Protein AF-A0A6M0JET3-F1 (afdb_monomer_lite)

Secondary structure (DSSP, 8-state):
---HHHHHHHHTTS--STTS-HHHHHHHHHHHHHHHHHHHTTSSPPPEEE---SHHHHHHHHHHHHHTT--EEE--TT--HHHHHHHHHHH--SEEES--S---

Sequence (104 aa):
MERPLDCLNNLTQNDWLIGYDSSHFNQIAQELYLELAQVSACGTPPKIILAEREPLKFLASFIAACAANCPVFLCNPDWGTQEWQQVFDLVQPNIILGMGNGEW

Radius of gyration: 14.49 Å; chains: 1; bounding box: 34×33×33 Å

Foldseek 3Di:
DDALLVVLVVCQVDPPPPPDRSVVLSVLLVVLLVVQLVVPVVDHRWAEEEAAPPVSNSVSNVSSCRSSVHHYDDDHLPDDPVVVVVCCVVRVTPYYHHHPPDDD

pLDDT: mean 89.68, std 10.97, range [42.53, 97.81]

Structure (mmCIF, N/CA/C/O backbone):
data_AF-A0A6M0JET3-F1
#
_entry.id   AF-A0A6M0JET3-F1
#
loop_
_atom_site.group_PDB
_atom_site.id
_atom_site.type_symbol
_atom_site.label_atom_id
_atom_site.label_alt_id
_atom_site.label_comp_id
_atom_site.label_asym_id
_atom_site.label_entity_id
_atom_site.label_seq_id
_atom_site.pdbx_PDB_ins_code
_atom_site.Cartn_x
_atom_site.Cartn_y
_atom_site.Cartn_z
_atom_site.occupancy
_atom_site.B_iso_or_equiv
_atom_site.auth_seq_id
_atom_site.auth_comp_id
_atom_site.auth_asym_id
_atom_site.auth_atom_id
_atom_site.pdbx_PDB_model_num
ATOM 1 N N . MET A 1 1 ? -2.665 -13.096 16.167 1.00 61.56 1 MET A N 1
ATOM 2 C CA . MET A 1 1 ? -2.340 -13.186 14.730 1.00 61.56 1 MET A CA 1
ATOM 3 C C . MET A 1 1 ? -1.090 -12.351 14.525 1.00 61.56 1 MET A C 1
ATOM 5 O O . MET A 1 1 ? -1.053 -11.263 15.089 1.00 61.56 1 MET A O 1
ATOM 9 N N . GLU A 1 2 ? -0.064 -12.872 13.854 1.00 72.31 2 GLU A N 1
ATOM 10 C CA . GLU A 1 2 ? 1.144 -12.092 13.528 1.00 72.31 2 GLU A CA 1
ATOM 11 C C . GLU A 1 2 ? 0.769 -10.893 12.648 1.00 72.31 2 GLU A C 1
ATOM 13 O O . GLU A 1 2 ? -0.152 -10.990 11.829 1.00 72.31 2 GLU A O 1
ATOM 18 N N . ARG A 1 3 ? 1.432 -9.746 12.840 1.00 84.00 3 ARG A N 1
ATOM 19 C CA . ARG A 1 3 ? 1.221 -8.585 11.968 1.00 84.00 3 ARG A CA 1
ATOM 20 C C . ARG A 1 3 ? 1.932 -8.827 10.634 1.00 84.00 3 ARG A C 1
ATOM 22 O O . ARG A 1 3 ? 2.973 -9.480 10.622 1.00 84.00 3 ARG A O 1
ATOM 29 N N . PRO A 1 4 ? 1.457 -8.237 9.524 1.00 86.44 4 PRO A N 1
ATOM 30 C CA . PRO A 1 4 ? 2.132 -8.333 8.227 1.00 86.44 4 PRO A CA 1
ATOM 31 C C . PRO A 1 4 ? 3.640 -8.012 8.268 1.00 86.44 4 PRO A C 1
ATOM 33 O O . PRO A 1 4 ? 4.427 -8.672 7.594 1.00 86.44 4 PRO A O 1
ATOM 36 N N . LEU A 1 5 ? 4.056 -7.055 9.107 1.00 89.12 5 LEU A N 1
ATOM 37 C CA . LEU A 1 5 ? 5.471 -6.715 9.324 1.00 89.12 5 LEU A CA 1
ATOM 38 C C . LEU A 1 5 ? 6.281 -7.805 10.026 1.00 89.12 5 LEU A C 1
ATOM 40 O O . LEU A 1 5 ? 7.461 -7.961 9.727 1.00 89.12 5 LEU A O 1
ATOM 44 N N . ASP A 1 6 ? 5.6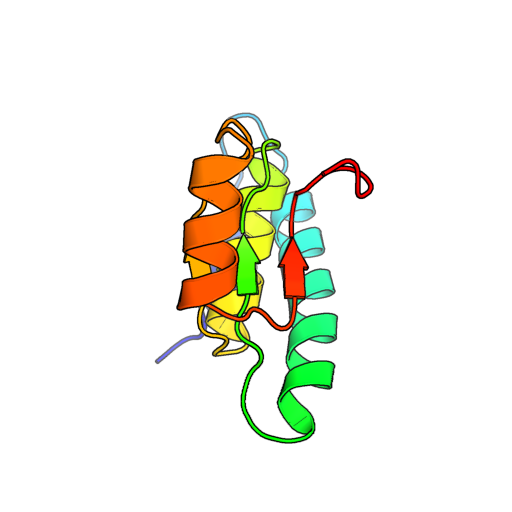71 -8.555 10.946 1.00 87.44 6 ASP A N 1
ATOM 45 C CA . ASP A 1 6 ? 6.361 -9.633 11.658 1.00 87.44 6 ASP A CA 1
ATOM 46 C C . ASP A 1 6 ? 6.762 -10.728 10.649 1.00 87.44 6 ASP A C 1
ATOM 48 O O . ASP A 1 6 ? 7.905 -11.186 10.636 1.00 87.44 6 ASP A O 1
ATOM 52 N N . CYS A 1 7 ? 5.863 -11.052 9.711 1.00 85.12 7 CYS A N 1
ATOM 53 C CA . CYS A 1 7 ? 6.157 -11.941 8.587 1.00 85.12 7 CYS A CA 1
ATOM 54 C C . CYS A 1 7 ? 7.280 -11.392 7.699 1.00 85.12 7 CYS A C 1
ATOM 56 O O . CYS A 1 7 ? 8.174 -12.139 7.305 1.00 85.12 7 CYS A O 1
ATOM 58 N N . LEU A 1 8 ? 7.249 -10.092 7.390 1.00 85.56 8 LEU A N 1
ATOM 59 C CA . LEU A 1 8 ? 8.231 -9.473 6.504 1.00 85.56 8 LEU A CA 1
ATOM 60 C C . LEU A 1 8 ? 9.650 -9.490 7.093 1.00 85.56 8 LEU A C 1
ATOM 62 O O . LEU A 1 8 ? 10.603 -9.841 6.397 1.00 85.56 8 LEU A O 1
ATOM 66 N N . ASN A 1 9 ? 9.782 -9.194 8.387 1.00 86.00 9 ASN A N 1
ATOM 67 C CA . ASN A 1 9 ? 11.061 -9.237 9.097 1.00 86.00 9 ASN A CA 1
ATOM 68 C C . ASN A 1 9 ? 11.729 -10.617 9.006 1.00 86.00 9 ASN A C 1
ATOM 70 O O . ASN A 1 9 ? 12.938 -10.708 8.777 1.00 86.00 9 ASN A O 1
ATOM 74 N N . ASN A 1 10 ? 10.936 -11.688 9.101 1.00 85.62 10 ASN A N 1
ATOM 75 C CA . ASN A 1 10 ? 11.420 -13.068 9.040 1.00 85.62 10 ASN A CA 1
ATOM 76 C C . ASN A 1 10 ? 11.909 -13.488 7.643 1.00 85.62 10 ASN A C 1
ATOM 78 O O . ASN A 1 10 ? 12.643 -14.468 7.517 1.00 85.62 10 ASN A O 1
ATOM 82 N N . LEU A 1 11 ? 11.531 -12.759 6.591 1.00 84.69 11 LEU A N 1
ATOM 83 C CA . LEU A 1 11 ? 11.898 -13.084 5.214 1.00 84.69 11 LEU A CA 1
ATOM 84 C C . LEU A 1 11 ? 13.179 -12.383 4.735 1.00 84.69 11 LEU A C 1
ATOM 86 O O . LEU A 1 11 ? 13.707 -12.755 3.693 1.00 84.69 11 LEU A O 1
ATOM 90 N N . THR A 1 12 ? 13.725 -11.426 5.491 1.00 75.88 12 THR A N 1
ATOM 91 C CA . THR A 1 12 ? 14.921 -10.647 5.094 1.00 75.88 12 THR A CA 1
ATOM 92 C C . THR A 1 12 ? 16.188 -11.471 4.869 1.00 75.88 12 THR A C 1
ATOM 94 O O . THR A 1 12 ? 17.061 -11.059 4.116 1.00 75.88 12 THR A O 1
ATOM 97 N N . GLN A 1 13 ? 16.295 -12.646 5.492 1.00 73.81 13 GLN A N 1
ATOM 98 C CA . GLN A 1 13 ? 17.451 -13.538 5.332 1.00 73.81 13 GLN A CA 1
ATOM 99 C C . GLN A 1 13 ? 17.433 -14.321 4.010 1.00 73.81 13 GLN A C 1
ATOM 101 O O . GLN A 1 13 ? 18.380 -15.045 3.712 1.00 73.81 13 GLN A O 1
ATOM 106 N N . ASN A 1 14 ? 16.361 -14.193 3.223 1.00 72.62 14 ASN A N 1
ATOM 107 C CA . ASN A 1 14 ? 16.193 -14.871 1.946 1.00 72.62 14 ASN A CA 1
ATOM 108 C C . ASN A 1 14 ? 16.043 -13.840 0.820 1.00 72.62 14 ASN A C 1
ATOM 110 O O . ASN A 1 14 ? 15.330 -12.844 0.958 1.00 72.62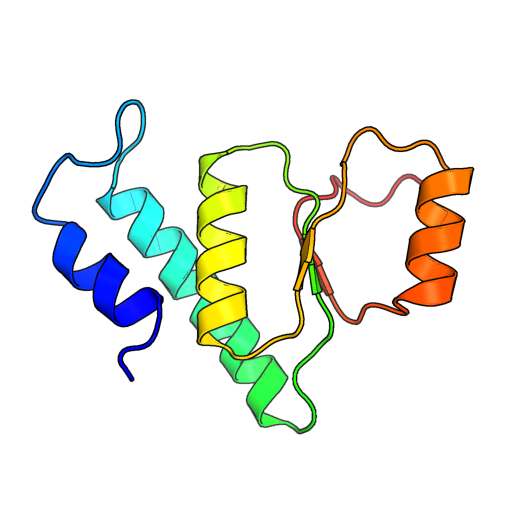 14 ASN A O 1
ATOM 114 N N . ASP A 1 15 ? 16.661 -14.106 -0.328 1.00 76.50 15 ASP A N 1
ATOM 115 C CA . ASP A 1 15 ? 16.452 -13.319 -1.548 1.00 76.50 15 ASP A CA 1
ATOM 116 C C . ASP A 1 15 ? 15.168 -13.781 -2.257 1.00 76.50 15 ASP A C 1
ATOM 118 O O . ASP A 1 15 ? 15.177 -14.424 -3.306 1.00 76.50 15 ASP A O 1
ATOM 122 N N . TRP A 1 16 ? 14.037 -13.582 -1.580 1.00 87.94 16 TRP A N 1
ATOM 123 C CA . TRP A 1 16 ? 12.727 -14.049 -2.040 1.00 87.94 16 TRP A CA 1
ATOM 124 C C . TRP A 1 16 ? 12.052 -13.058 -2.993 1.00 87.94 16 TRP A C 1
ATOM 126 O O . TRP A 1 16 ? 11.123 -13.429 -3.715 1.00 87.94 16 TRP A O 1
ATOM 136 N N . LEU A 1 17 ? 12.492 -11.797 -2.984 1.00 90.31 17 LEU A N 1
ATOM 137 C CA . LEU A 1 17 ? 11.867 -10.720 -3.734 1.00 90.31 17 LEU A CA 1
ATOM 138 C C . LEU A 1 17 ? 12.568 -10.543 -5.082 1.00 90.31 17 LEU A C 1
ATOM 140 O O . LEU A 1 17 ? 13.478 -9.742 -5.246 1.00 90.31 17 LEU A O 1
ATOM 144 N N . ILE A 1 18 ? 12.123 -11.307 -6.072 1.00 89.00 18 ILE A N 1
ATOM 145 C CA . ILE A 1 18 ? 12.743 -11.319 -7.399 1.00 89.00 18 ILE A CA 1
ATOM 146 C C . ILE A 1 18 ? 12.745 -9.909 -8.009 1.00 89.00 18 ILE A C 1
ATOM 148 O O . ILE A 1 18 ? 11.694 -9.296 -8.190 1.00 89.00 18 ILE A O 1
ATOM 152 N N . GLY A 1 19 ? 13.934 -9.428 -8.377 1.00 89.44 19 GLY A N 1
ATOM 153 C CA . GLY A 1 19 ? 14.125 -8.139 -9.048 1.00 89.44 19 GLY A CA 1
ATOM 154 C C . GLY A 1 19 ? 14.263 -6.931 -8.117 1.00 89.44 19 GLY A C 1
ATOM 155 O O . GLY A 1 19 ? 14.474 -5.830 -8.621 1.00 89.44 19 GLY A O 1
ATOM 156 N N . TYR A 1 20 ? 14.195 -7.117 -6.794 1.00 90.19 20 TYR A N 1
ATOM 157 C CA . TYR A 1 20 ? 14.360 -6.050 -5.805 1.00 90.19 20 TYR A CA 1
ATOM 158 C C . TYR A 1 20 ? 15.143 -6.533 -4.578 1.00 90.19 20 TYR A C 1
ATOM 160 O O . TYR A 1 20 ? 15.266 -7.722 -4.325 1.00 90.19 20 TYR A O 1
ATOM 168 N N . ASP A 1 21 ? 15.651 -5.597 -3.780 1.00 90.81 21 ASP A N 1
ATOM 169 C CA . ASP A 1 21 ? 16.317 -5.910 -2.514 1.00 90.81 21 ASP A CA 1
ATOM 170 C C . ASP A 1 21 ? 15.271 -6.105 -1.398 1.00 90.81 21 ASP A C 1
ATOM 172 O O . ASP A 1 21 ? 14.539 -5.175 -1.040 1.00 90.81 21 ASP A O 1
ATOM 176 N N . SER A 1 22 ? 15.195 -7.322 -0.843 1.00 91.69 22 SER A N 1
ATOM 177 C CA . SER A 1 22 ? 14.248 -7.680 0.223 1.00 91.69 22 SER A CA 1
ATOM 178 C C . SER A 1 22 ? 14.527 -6.970 1.556 1.00 91.69 22 SER A C 1
ATOM 180 O O . SER A 1 22 ? 13.594 -6.712 2.322 1.00 91.69 22 SER A O 1
ATOM 182 N N . SER A 1 23 ? 15.782 -6.605 1.829 1.00 91.19 23 SER A N 1
ATOM 183 C CA . SER A 1 23 ? 16.161 -5.821 3.009 1.00 91.19 23 SER A CA 1
ATOM 184 C C . SER A 1 23 ? 15.749 -4.363 2.843 1.00 91.19 23 SER A C 1
ATOM 186 O O . SER A 1 23 ? 15.156 -3.791 3.759 1.00 91.19 23 SER A O 1
ATOM 188 N N . HIS A 1 24 ? 15.974 -3.787 1.660 1.00 92.56 24 HIS A N 1
ATOM 189 C CA . HIS A 1 24 ? 15.501 -2.440 1.332 1.00 92.56 24 HIS A CA 1
ATOM 190 C C . HIS A 1 24 ? 13.969 -2.353 1.386 1.00 92.56 24 HIS A C 1
ATOM 192 O O . HIS A 1 24 ? 13.424 -1.435 1.993 1.00 92.56 24 HIS A O 1
ATOM 198 N N . PHE A 1 25 ? 13.263 -3.349 0.840 1.00 94.38 25 PHE A N 1
ATOM 199 C CA . PHE A 1 25 ? 11.809 -3.468 0.968 1.00 94.38 25 PHE A CA 1
ATOM 200 C C . PHE A 1 25 ? 11.349 -3.436 2.432 1.00 94.38 25 PHE A C 1
ATOM 202 O O . PHE A 1 25 ? 10.461 -2.659 2.795 1.00 94.38 25 PHE A O 1
ATOM 209 N N . ASN A 1 26 ? 11.970 -4.261 3.282 1.00 94.38 26 ASN A N 1
ATOM 210 C CA . ASN A 1 26 ? 11.626 -4.326 4.696 1.00 94.38 26 ASN A CA 1
ATOM 211 C C . ASN A 1 26 ? 11.934 -3.017 5.436 1.00 94.38 26 ASN A C 1
ATOM 213 O O . ASN A 1 26 ? 11.186 -2.627 6.331 1.00 94.38 26 ASN A O 1
ATOM 217 N N . GLN A 1 27 ? 13.011 -2.326 5.064 1.00 95.19 27 GLN A N 1
ATOM 218 C CA .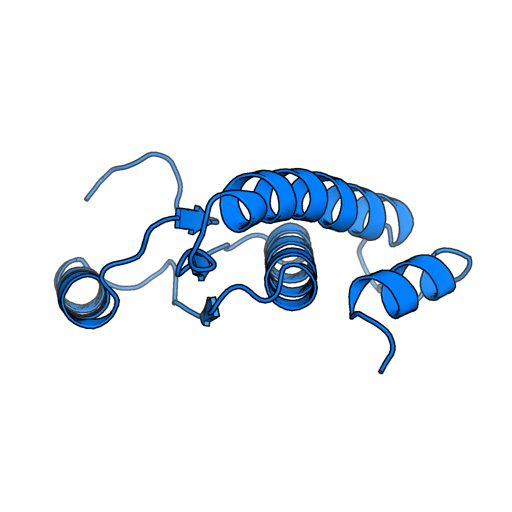 GLN A 1 27 ? 13.339 -1.023 5.633 1.00 95.19 27 GLN A CA 1
ATOM 219 C C . GLN A 1 27 ? 12.235 0.002 5.335 1.00 95.19 27 GLN A C 1
ATOM 221 O O . GLN A 1 27 ? 11.696 0.589 6.272 1.00 95.19 27 GLN A O 1
ATOM 226 N N . ILE A 1 28 ? 11.835 0.153 4.066 1.00 96.56 28 ILE A N 1
ATOM 227 C CA . ILE A 1 28 ? 10.777 1.101 3.670 1.00 96.56 28 ILE A CA 1
ATOM 228 C C . ILE A 1 28 ? 9.467 0.782 4.408 1.00 96.56 28 ILE A C 1
ATOM 230 O O . ILE A 1 28 ? 8.796 1.679 4.919 1.00 96.56 28 ILE A O 1
ATOM 234 N N . ALA A 1 29 ? 9.097 -0.500 4.495 1.00 97.06 29 ALA A N 1
ATOM 235 C CA . ALA A 1 29 ? 7.867 -0.919 5.165 1.00 97.06 29 ALA A CA 1
ATOM 236 C C . ALA A 1 29 ? 7.883 -0.602 6.673 1.00 97.06 29 ALA A C 1
ATOM 238 O O . ALA A 1 29 ? 6.866 -0.184 7.229 1.00 97.06 29 ALA A O 1
ATOM 239 N N . GLN A 1 30 ? 9.027 -0.779 7.341 1.00 96.62 30 GLN A N 1
ATOM 240 C CA . GLN A 1 30 ? 9.178 -0.452 8.760 1.00 96.62 30 GLN A CA 1
ATOM 241 C C . GLN A 1 30 ? 9.122 1.055 9.016 1.00 96.62 30 GLN A C 1
ATOM 243 O O . GLN A 1 30 ? 8.436 1.479 9.945 1.00 96.62 30 GLN A O 1
ATOM 248 N N . GLU A 1 31 ? 9.807 1.855 8.198 1.00 97.00 31 GLU A N 1
ATOM 249 C CA . GLU A 1 31 ? 9.807 3.318 8.309 1.00 97.00 31 GLU A CA 1
ATOM 250 C C . GLU A 1 31 ? 8.381 3.872 8.171 1.00 97.00 31 GLU A C 1
ATOM 252 O O . GLU A 1 31 ? 7.881 4.530 9.087 1.00 97.00 31 GLU A O 1
ATOM 257 N N . LEU A 1 32 ? 7.670 3.488 7.104 1.00 96.62 32 LEU A N 1
ATOM 258 C CA . LEU A 1 32 ? 6.278 3.893 6.880 1.00 96.62 32 LEU A CA 1
ATOM 259 C C . LEU A 1 32 ? 5.345 3.428 8.000 1.00 96.62 32 LEU A C 1
ATOM 261 O O . LEU A 1 32 ? 4.432 4.148 8.400 1.00 96.62 32 LEU A O 1
ATOM 265 N N . TYR A 1 33 ? 5.554 2.225 8.534 1.00 96.62 33 TYR A N 1
ATOM 266 C CA . TYR A 1 33 ? 4.739 1.738 9.641 1.00 96.62 33 TYR A CA 1
ATOM 267 C C . TYR A 1 33 ? 4.902 2.588 10.894 1.00 96.62 33 TYR A C 1
ATOM 269 O O . TYR A 1 33 ? 3.906 2.876 11.553 1.00 96.62 33 TYR A O 1
ATOM 277 N N . LEU A 1 34 ? 6.129 2.987 11.235 1.00 95.38 34 LEU A N 1
ATOM 278 C CA . LEU A 1 34 ? 6.367 3.826 12.406 1.00 95.38 34 LEU A CA 1
ATOM 279 C C . LEU A 1 34 ? 5.653 5.173 12.267 1.00 95.38 34 LEU A C 1
ATOM 281 O O . LEU A 1 34 ? 5.018 5.618 13.224 1.00 95.38 34 LEU A O 1
ATOM 285 N N . GLU A 1 35 ? 5.688 5.776 11.078 1.00 94.00 35 GLU A N 1
ATOM 286 C CA . GLU A 1 35 ? 4.953 7.009 10.780 1.00 94.00 35 GLU A CA 1
ATOM 287 C C . GLU A 1 35 ? 3.436 6.815 10.930 1.00 94.00 35 GLU A C 1
ATOM 289 O O . GLU A 1 35 ? 2.771 7.546 11.669 1.0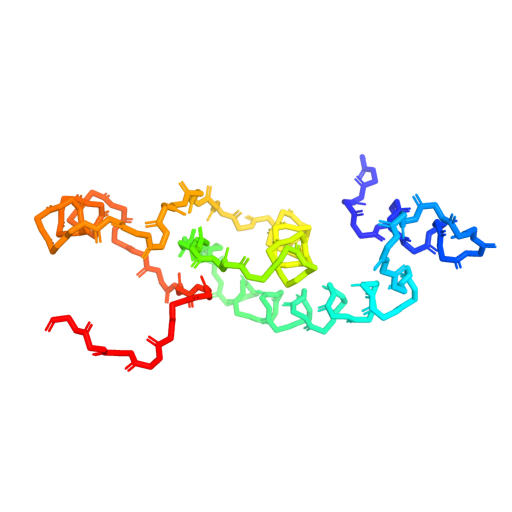0 94.00 35 GLU A O 1
ATOM 294 N N . LEU A 1 36 ? 2.875 5.782 10.295 1.00 94.19 36 LEU A N 1
ATOM 295 C CA . LEU A 1 36 ? 1.436 5.509 10.336 1.00 94.19 36 LEU A CA 1
ATOM 296 C C . LEU A 1 36 ? 0.946 5.114 11.735 1.00 94.19 36 LEU A C 1
ATOM 298 O O . LEU A 1 36 ? -0.152 5.505 12.139 1.00 94.19 36 LEU A O 1
ATOM 302 N N . ALA A 1 37 ? 1.748 4.369 12.495 1.00 92.69 37 ALA A N 1
ATOM 303 C CA . ALA A 1 37 ? 1.427 3.971 13.860 1.00 92.69 37 ALA A CA 1
ATOM 304 C C . ALA A 1 37 ? 1.383 5.182 14.802 1.00 92.69 37 ALA A C 1
ATOM 306 O O . ALA A 1 37 ? 0.504 5.247 15.663 1.00 92.69 37 ALA A O 1
ATOM 307 N N . GLN A 1 38 ? 2.274 6.164 14.617 1.00 90.56 38 GLN A N 1
ATOM 308 C CA . GLN A 1 38 ? 2.237 7.415 15.379 1.00 90.56 38 GLN A CA 1
ATOM 309 C C . GLN A 1 38 ? 0.964 8.213 15.093 1.00 90.56 38 GLN A C 1
ATOM 311 O O . GLN A 1 38 ? 0.301 8.654 16.029 1.00 90.56 38 GLN A O 1
ATOM 316 N N . VAL A 1 39 ? 0.579 8.345 13.820 1.00 87.38 39 VAL A N 1
ATOM 317 C CA . VAL A 1 39 ? -0.661 9.043 13.438 1.00 87.38 39 VAL A CA 1
ATOM 318 C C . VAL A 1 39 ? -1.895 8.322 13.992 1.00 87.38 39 VAL A C 1
ATOM 320 O O . VAL A 1 39 ? -2.820 8.956 14.498 1.00 87.38 39 VAL A O 1
ATOM 323 N N . SER A 1 40 ? -1.894 6.989 13.951 1.00 83.12 40 SER A N 1
ATOM 324 C CA . SER A 1 40 ? -3.012 6.163 14.423 1.00 83.12 40 SER A CA 1
ATOM 325 C C . SER A 1 40 ? -3.165 6.165 15.947 1.00 83.12 40 SER A C 1
ATOM 327 O O . SER A 1 40 ? -4.272 5.986 16.451 1.00 83.12 40 SER A O 1
ATOM 329 N N . ALA A 1 41 ? -2.085 6.404 16.699 1.00 80.25 41 ALA A N 1
ATOM 330 C CA . ALA A 1 41 ? -2.108 6.416 18.163 1.00 80.25 41 ALA A CA 1
ATOM 331 C C . ALA A 1 41 ? -3.007 7.518 18.758 1.00 80.25 41 ALA A C 1
ATOM 333 O O . ALA A 1 41 ? -3.426 7.416 19.911 1.00 80.25 41 ALA A O 1
ATOM 334 N N . CYS A 1 42 ? -3.329 8.560 17.985 1.00 73.81 42 CYS A N 1
ATOM 335 C CA . CYS A 1 42 ? -4.129 9.698 18.436 1.00 73.81 42 CYS A CA 1
ATOM 336 C C . CYS A 1 42 ? -5.650 9.521 18.268 1.00 73.81 42 CYS A C 1
ATOM 338 O O . CYS A 1 42 ? -6.394 10.459 18.561 1.00 73.81 42 CYS A O 1
ATOM 340 N N . GLY A 1 43 ? -6.143 8.358 17.821 1.00 82.06 43 GLY A N 1
ATOM 341 C CA . GLY A 1 43 ? -7.584 8.118 17.735 1.00 82.06 43 GLY A CA 1
ATOM 342 C C . GLY A 1 43 ? -7.990 7.061 16.715 1.00 82.06 43 GLY A C 1
ATOM 343 O O . GLY A 1 43 ? -7.606 5.901 16.814 1.00 82.06 43 GLY A O 1
ATOM 344 N N . THR A 1 44 ? -8.852 7.447 15.773 1.00 86.50 44 THR A N 1
ATOM 345 C CA . THR A 1 44 ? -9.314 6.535 14.716 1.00 86.50 44 THR A CA 1
ATOM 346 C C . THR A 1 44 ? -8.201 6.353 13.681 1.00 86.50 44 THR A C 1
ATOM 348 O O . THR A 1 44 ? -7.672 7.369 13.223 1.00 86.50 44 THR A O 1
ATOM 351 N N . PRO A 1 45 ? -7.858 5.112 13.281 1.00 91.31 45 PRO A N 1
ATOM 352 C CA . PRO A 1 45 ? -6.859 4.881 12.243 1.00 91.31 45 PRO A CA 1
ATOM 353 C C . PRO A 1 45 ? -7.199 5.647 10.952 1.00 91.31 45 PRO A C 1
ATOM 355 O O . PRO A 1 45 ? -8.358 5.622 10.519 1.00 91.31 45 PRO A O 1
ATOM 358 N N . PRO A 1 46 ? -6.226 6.338 10.332 1.00 94.31 46 PRO A N 1
ATOM 359 C CA . PRO A 1 46 ? -6.465 7.155 9.151 1.00 94.31 46 PRO A CA 1
ATOM 360 C C . PRO A 1 46 ? -6.868 6.290 7.954 1.00 94.31 46 PRO A C 1
ATOM 362 O O . PRO A 1 46 ? -6.301 5.222 7.726 1.00 94.31 46 PRO A O 1
ATOM 365 N N . LYS A 1 47 ? -7.810 6.777 7.142 1.00 96.62 47 LYS A N 1
ATOM 366 C CA . LYS A 1 47 ? -8.104 6.184 5.830 1.00 96.62 47 LYS A CA 1
ATOM 367 C C . LYS A 1 47 ? -7.001 6.569 4.851 1.00 96.62 47 LYS A C 1
ATOM 369 O O . LYS A 1 47 ? -6.716 7.758 4.684 1.00 96.62 47 LYS A O 1
ATOM 374 N N . ILE A 1 48 ? -6.419 5.574 4.195 1.00 97.19 48 ILE A N 1
ATOM 375 C CA . ILE A 1 48 ? -5.280 5.740 3.295 1.00 97.19 48 ILE A CA 1
ATOM 376 C C . ILE A 1 48 ? -5.711 5.415 1.871 1.00 97.19 48 ILE A C 1
ATOM 378 O O . ILE A 1 48 ? -6.183 4.311 1.604 1.00 97.19 48 ILE A O 1
ATOM 382 N N . ILE A 1 49 ? -5.502 6.349 0.948 1.00 97.50 49 ILE A N 1
ATOM 383 C CA . ILE A 1 49 ? -5.440 6.027 -0.480 1.00 97.50 49 ILE A CA 1
ATOM 384 C C . ILE A 1 49 ? -4.010 5.614 -0.812 1.00 97.50 49 ILE A C 1
ATOM 386 O O . ILE A 1 49 ? -3.067 6.336 -0.492 1.00 97.50 49 ILE A O 1
ATOM 390 N N . LEU A 1 50 ? -3.858 4.467 -1.469 1.00 97.56 50 LEU A N 1
ATOM 391 C CA . LEU A 1 50 ? -2.585 3.993 -1.997 1.00 97.56 50 LEU A CA 1
ATOM 392 C C . LEU A 1 50 ? -2.657 3.954 -3.523 1.00 97.56 50 LEU A C 1
ATOM 394 O O . LEU A 1 50 ? -3.376 3.136 -4.092 1.00 97.56 50 LEU A O 1
ATOM 398 N N . ALA A 1 51 ? -1.896 4.836 -4.159 1.00 96.31 51 ALA A N 1
ATOM 399 C CA . ALA A 1 51 ? -1.840 5.029 -5.602 1.00 96.31 51 ALA A CA 1
ATOM 400 C C . ALA A 1 51 ? -0.381 5.142 -6.069 1.00 96.31 51 ALA A C 1
ATOM 402 O O . ALA A 1 51 ? -0.017 6.046 -6.808 1.00 96.31 51 ALA A O 1
ATOM 403 N N . GLU A 1 52 ? 0.479 4.260 -5.567 1.00 96.00 52 GLU A N 1
ATOM 404 C CA . GLU A 1 52 ? 1.906 4.243 -5.888 1.00 96.00 52 GLU A CA 1
ATOM 405 C C . GLU A 1 52 ? 2.169 3.454 -7.173 1.00 96.00 52 GLU A C 1
ATOM 407 O O . GLU A 1 52 ? 1.647 2.354 -7.356 1.00 96.00 52 GLU A O 1
ATOM 412 N N . ARG A 1 53 ? 2.987 4.028 -8.061 1.00 94.69 53 ARG A N 1
ATOM 413 C CA . ARG A 1 53 ? 3.393 3.408 -9.331 1.00 94.69 53 ARG A CA 1
ATOM 414 C C . ARG A 1 53 ? 4.597 2.502 -9.160 1.00 94.69 53 ARG A C 1
ATOM 416 O O . ARG A 1 53 ? 4.726 1.520 -9.886 1.00 94.69 53 ARG A O 1
ATOM 423 N N . GLU A 1 54 ? 5.508 2.868 -8.264 1.00 94.38 54 GLU A N 1
ATOM 424 C CA . GLU A 1 54 ? 6.731 2.114 -8.037 1.00 94.38 54 GLU A CA 1
ATOM 425 C C . GLU A 1 54 ? 6.403 0.843 -7.225 1.00 94.38 54 GLU A C 1
ATOM 427 O O . GLU A 1 54 ? 5.922 0.945 -6.093 1.00 94.38 54 GLU A O 1
ATOM 432 N N . PRO A 1 55 ? 6.618 -0.367 -7.779 1.00 93.75 55 PRO A N 1
ATOM 433 C CA . PRO A 1 55 ? 6.118 -1.598 -7.167 1.00 93.75 55 PRO A CA 1
ATOM 434 C C . PRO A 1 55 ? 6.649 -1.867 -5.756 1.00 93.75 55 PRO A C 1
ATOM 436 O O . PRO A 1 55 ? 5.897 -2.352 -4.907 1.00 93.75 55 PRO A O 1
ATOM 439 N N . LEU A 1 56 ? 7.918 -1.544 -5.479 1.00 94.81 56 LEU A N 1
ATOM 440 C CA . LEU A 1 56 ? 8.520 -1.788 -4.168 1.00 94.81 56 LEU A CA 1
ATOM 441 C C . LEU A 1 56 ? 7.871 -0.910 -3.090 1.00 94.81 56 LEU A C 1
ATOM 443 O O . LEU A 1 56 ? 7.464 -1.406 -2.038 1.00 94.81 56 LEU A O 1
ATOM 447 N N . LYS A 1 57 ? 7.715 0.385 -3.374 1.00 95.75 57 LYS A N 1
ATOM 448 C CA . LYS A 1 57 ? 7.041 1.360 -2.513 1.00 95.75 57 LYS A CA 1
ATOM 449 C C . LYS A 1 57 ? 5.563 1.052 -2.358 1.00 95.75 57 LYS A C 1
ATOM 451 O O . LYS A 1 57 ? 5.039 1.223 -1.258 1.00 95.75 57 LYS A O 1
ATOM 456 N N . PHE A 1 58 ? 4.896 0.571 -3.409 1.00 96.56 58 PHE A N 1
ATOM 457 C CA . PHE A 1 58 ? 3.502 0.141 -3.324 1.00 96.56 58 PHE A CA 1
ATOM 458 C C . PHE A 1 58 ? 3.357 -0.988 -2.302 1.00 96.56 58 PHE A C 1
ATOM 460 O O . PHE A 1 58 ? 2.566 -0.880 -1.363 1.00 96.56 58 PHE A O 1
ATOM 467 N N . LEU A 1 59 ? 4.168 -2.044 -2.439 1.00 96.19 59 LEU A N 1
ATOM 468 C CA . LEU A 1 59 ? 4.151 -3.170 -1.509 1.00 96.19 59 LEU A CA 1
ATOM 469 C C . LEU A 1 59 ? 4.495 -2.720 -0.087 1.00 96.19 59 LEU A C 1
ATOM 471 O O . LEU A 1 59 ? 3.825 -3.132 0.860 1.00 96.19 59 LEU A O 1
ATOM 475 N N . ALA A 1 60 ? 5.502 -1.856 0.073 1.00 96.88 60 ALA A N 1
ATOM 476 C CA . ALA A 1 60 ? 5.952 -1.411 1.391 1.00 96.88 60 ALA A CA 1
ATOM 477 C C . ALA A 1 60 ? 4.860 -0.604 2.094 1.00 96.88 60 ALA A C 1
ATOM 479 O O . ALA A 1 60 ? 4.523 -0.879 3.245 1.00 96.88 60 ALA A O 1
ATOM 480 N N .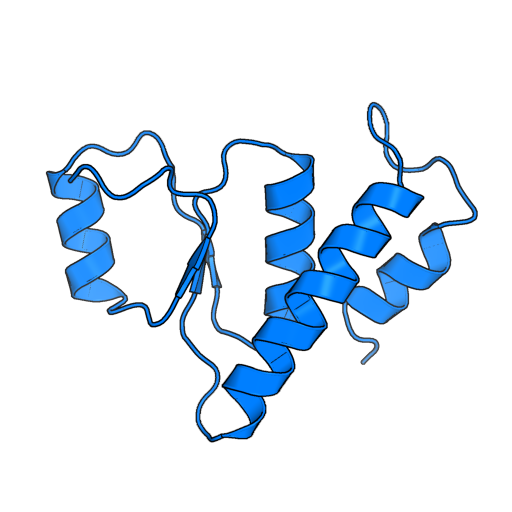 SER A 1 61 ? 4.245 0.321 1.356 1.00 97.44 61 SER A N 1
ATOM 481 C CA . SER A 1 61 ? 3.124 1.137 1.817 1.00 97.44 61 SER A CA 1
ATOM 482 C C . SER A 1 61 ? 1.922 0.286 2.216 1.00 97.44 61 SER A C 1
ATOM 484 O O . SER A 1 61 ? 1.321 0.518 3.264 1.00 97.44 61 SER A O 1
ATOM 486 N N . PHE A 1 62 ? 1.582 -0.726 1.411 1.00 97.81 62 PHE A N 1
ATOM 487 C CA . PHE A 1 62 ? 0.468 -1.624 1.700 1.00 97.81 62 PHE A CA 1
ATOM 488 C C . PHE A 1 62 ? 0.700 -2.425 2.988 1.00 97.81 62 PHE A C 1
ATOM 490 O O . PHE A 1 62 ? -0.151 -2.422 3.880 1.00 97.81 62 PHE A O 1
ATOM 497 N N . ILE A 1 63 ? 1.869 -3.063 3.120 1.00 97.19 63 ILE A N 1
ATOM 498 C CA . ILE A 1 63 ? 2.220 -3.855 4.308 1.00 97.19 63 ILE A CA 1
ATOM 499 C C . ILE A 1 63 ? 2.247 -2.981 5.564 1.00 97.19 63 ILE A C 1
ATOM 501 O O . ILE A 1 63 ? 1.666 -3.366 6.584 1.00 97.19 63 ILE A O 1
ATOM 505 N N . ALA A 1 64 ? 2.866 -1.801 5.484 1.00 96.94 64 ALA A N 1
ATOM 506 C CA . ALA A 1 64 ? 2.935 -0.845 6.582 1.00 96.94 64 ALA A CA 1
ATOM 507 C C . ALA A 1 64 ? 1.540 -0.421 7.060 1.00 96.94 64 ALA A C 1
ATOM 509 O O . ALA A 1 64 ? 1.237 -0.493 8.252 1.00 96.94 64 ALA A O 1
ATOM 510 N N . ALA A 1 65 ? 0.666 -0.037 6.128 1.00 96.62 65 ALA A N 1
ATOM 511 C CA . ALA A 1 65 ? -0.685 0.408 6.435 1.00 96.62 65 ALA A CA 1
ATOM 512 C C . ALA A 1 65 ? -1.556 -0.703 7.038 1.00 96.62 65 ALA A C 1
ATOM 514 O O . ALA A 1 65 ? -2.245 -0.471 8.033 1.00 96.62 65 ALA A O 1
ATOM 515 N N . CYS A 1 66 ? -1.482 -1.926 6.500 1.00 95.50 66 CYS A N 1
ATOM 516 C CA . CYS A 1 66 ? -2.166 -3.078 7.088 1.00 95.50 66 CYS A CA 1
ATOM 517 C C . CYS A 1 66 ? -1.655 -3.384 8.502 1.00 95.50 66 CYS A C 1
ATOM 519 O O . CYS A 1 66 ? -2.451 -3.653 9.399 1.00 95.50 66 CYS A O 1
ATOM 521 N N . ALA A 1 67 ? -0.341 -3.317 8.731 1.00 94.81 67 ALA A N 1
ATOM 522 C CA . ALA A 1 67 ? 0.232 -3.548 10.054 1.00 94.81 67 ALA A CA 1
ATOM 523 C C . ALA A 1 67 ? -0.130 -2.449 11.069 1.00 94.81 67 ALA A C 1
ATOM 525 O O . ALA A 1 67 ? -0.267 -2.747 12.256 1.00 94.81 67 ALA A O 1
ATOM 526 N N . ALA A 1 68 ? -0.332 -1.212 10.606 1.00 94.19 68 ALA A N 1
ATOM 527 C CA . ALA A 1 68 ? -0.843 -0.092 11.398 1.00 94.19 68 ALA A CA 1
ATOM 528 C C . ALA A 1 68 ? -2.373 -0.127 11.599 1.00 94.19 68 ALA A C 1
ATOM 530 O O . ALA A 1 68 ? -2.922 0.737 12.278 1.00 94.19 68 ALA A O 1
ATOM 531 N N . ASN A 1 69 ? -3.063 -1.138 11.055 1.00 93.75 69 ASN A N 1
ATOM 532 C CA . ASN A 1 69 ? -4.517 -1.296 11.126 1.00 93.75 69 ASN A CA 1
ATOM 533 C C . ASN A 1 69 ? -5.296 -0.123 10.490 1.00 93.75 69 ASN A C 1
ATOM 535 O O . ASN A 1 69 ? -6.419 0.188 10.893 1.00 93.75 69 ASN A O 1
ATOM 539 N N . CYS A 1 70 ? -4.694 0.529 9.493 1.00 95.19 70 CYS A N 1
ATOM 540 C CA . CYS A 1 70 ? -5.322 1.591 8.718 1.00 95.19 70 CYS A CA 1
ATOM 541 C C . CYS A 1 70 ? -6.231 0.994 7.629 1.00 95.19 70 CYS A C 1
ATOM 543 O O . CYS A 1 70 ? -5.820 0.052 6.946 1.00 95.19 70 CYS A O 1
ATOM 545 N N . PRO A 1 71 ? -7.435 1.544 7.388 1.00 96.12 71 PRO A N 1
ATOM 546 C CA . PRO A 1 71 ? -8.201 1.239 6.184 1.00 96.12 71 PRO A CA 1
ATOM 547 C C . PRO A 1 71 ? -7.442 1.693 4.930 1.00 96.12 71 PRO A C 1
ATOM 549 O O . PRO A 1 71 ? -7.108 2.872 4.807 1.00 96.12 71 PRO A O 1
ATOM 552 N N . VAL A 1 72 ? -7.195 0.773 3.992 1.00 97.44 72 VAL A N 1
ATOM 553 C CA . VAL A 1 72 ? -6.443 1.046 2.756 1.00 97.44 72 VAL A CA 1
ATOM 554 C C . VAL A 1 72 ? -7.341 0.902 1.534 1.00 97.44 72 VAL A C 1
ATOM 556 O O . VAL A 1 72 ? -7.989 -0.126 1.346 1.00 97.44 72 VAL A O 1
ATOM 559 N N . PHE A 1 73 ? -7.335 1.921 0.681 1.00 97.38 73 PHE A N 1
ATOM 560 C CA . PHE A 1 73 ? -8.048 1.969 -0.589 1.00 97.38 73 PHE A CA 1
ATOM 561 C C . PHE A 1 73 ? -7.024 1.935 -1.723 1.00 97.38 73 PHE A C 1
ATOM 563 O O . PHE A 1 73 ? -6.309 2.911 -1.961 1.00 97.38 73 PHE A O 1
ATOM 570 N N . LEU A 1 74 ? -6.933 0.791 -2.400 1.00 97.12 74 LEU A N 1
ATOM 571 C CA . LEU A 1 74 ? -6.043 0.606 -3.544 1.00 97.12 74 LEU A CA 1
ATOM 572 C C . LEU A 1 74 ? -6.621 1.339 -4.752 1.00 97.12 74 LEU A C 1
ATOM 574 O O . LEU A 1 74 ? -7.732 1.037 -5.188 1.00 97.12 74 LEU A O 1
ATOM 578 N N . CYS A 1 75 ? -5.876 2.306 -5.266 1.00 95.12 75 CYS A N 1
ATOM 579 C CA . CYS A 1 75 ? -6.326 3.200 -6.321 1.00 95.12 75 CYS A CA 1
ATOM 580 C C . CYS A 1 75 ? -5.367 3.163 -7.510 1.00 95.12 75 CYS A C 1
ATOM 582 O O . CYS A 1 75 ? -4.184 2.855 -7.357 1.00 95.12 75 CYS A O 1
ATOM 584 N N . ASN A 1 76 ? -5.873 3.483 -8.701 1.00 93.75 76 ASN A N 1
ATOM 585 C CA . ASN A 1 76 ? -5.047 3.519 -9.900 1.00 93.75 76 ASN A CA 1
ATOM 586 C C . ASN A 1 76 ? -4.439 4.922 -10.093 1.00 93.75 76 ASN A C 1
ATOM 588 O O . ASN A 1 76 ? -5.199 5.861 -10.324 1.00 93.75 76 ASN A O 1
ATOM 592 N N . PRO A 1 7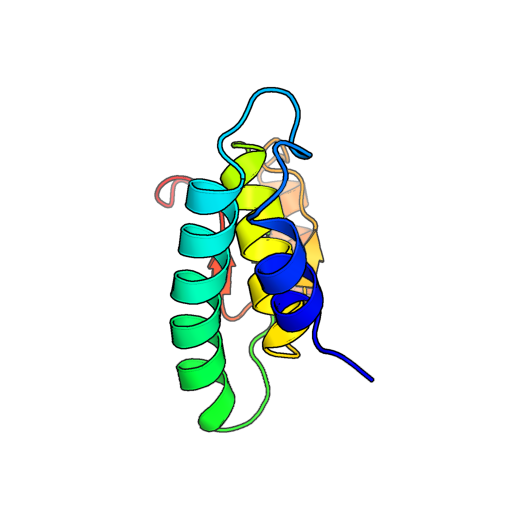7 ? -3.101 5.085 -10.076 1.00 92.00 77 PRO A N 1
ATOM 593 C CA . PRO A 1 77 ? -2.447 6.371 -10.334 1.00 92.00 77 PRO A CA 1
ATOM 594 C C . PRO A 1 77 ? -2.705 6.956 -11.732 1.00 92.00 77 PRO A C 1
ATOM 596 O O . PRO A 1 77 ? -2.390 8.122 -11.959 1.00 92.00 77 PRO A O 1
ATOM 599 N N . ASP A 1 78 ? -3.226 6.164 -12.673 1.00 91.88 78 ASP A N 1
ATOM 600 C CA . ASP A 1 78 ? -3.568 6.582 -14.040 1.00 91.88 78 ASP A CA 1
ATOM 601 C C . ASP A 1 78 ? -5.021 7.052 -14.214 1.00 91.88 78 ASP A C 1
ATOM 603 O O . ASP A 1 78 ? -5.425 7.372 -15.331 1.00 91.88 78 ASP A O 1
ATOM 607 N N . TRP A 1 79 ? -5.825 7.074 -13.148 1.00 92.94 79 TRP A N 1
ATOM 608 C CA . TRP A 1 79 ? -7.199 7.567 -13.230 1.00 92.94 79 TRP A CA 1
ATOM 609 C C . TRP A 1 79 ? -7.268 9.034 -13.660 1.00 92.94 79 TRP A C 1
ATOM 611 O O . TRP A 1 79 ? -6.416 9.854 -13.311 1.00 92.94 79 TRP A O 1
ATOM 621 N N . GLY A 1 80 ? -8.316 9.370 -14.410 1.00 92.94 80 GLY A N 1
ATOM 622 C CA . GLY A 1 80 ? -8.613 10.749 -14.782 1.00 92.94 80 GLY A CA 1
ATOM 623 C C . GLY A 1 80 ? -9.203 11.547 -13.617 1.00 92.94 80 GLY A C 1
ATOM 624 O O . GLY A 1 80 ? -9.694 10.986 -12.636 1.00 92.94 80 GLY A O 1
ATOM 625 N N . THR A 1 81 ? -9.234 12.877 -13.744 1.00 92.56 81 THR A N 1
ATOM 626 C CA . THR A 1 81 ? -9.731 13.795 -12.700 1.00 92.56 81 THR A CA 1
ATOM 627 C C . THR A 1 81 ? -11.126 13.426 -12.185 1.00 92.56 81 THR A C 1
ATOM 629 O O . THR A 1 81 ? -11.382 13.499 -10.988 1.00 92.56 81 THR A O 1
ATOM 632 N N . GLN A 1 82 ? -12.039 12.988 -13.061 1.00 95.25 82 GLN A N 1
ATOM 633 C CA . GLN A 1 82 ? -13.401 12.621 -12.656 1.00 95.25 82 GLN A CA 1
ATOM 634 C C . GLN A 1 82 ? -13.444 11.346 -11.801 1.00 95.25 82 GLN A C 1
ATOM 636 O O . GLN A 1 82 ? -14.206 11.286 -10.837 1.00 95.25 82 GLN A O 1
ATOM 641 N N . GLU A 1 83 ? -12.649 10.333 -12.146 1.00 95.38 83 GLU A N 1
ATOM 642 C CA . GLU A 1 83 ? -12.551 9.089 -11.373 1.00 95.38 83 GLU A CA 1
ATOM 643 C C . GLU A 1 83 ? -11.952 9.379 -9.996 1.00 95.38 83 GLU A C 1
ATOM 645 O O . GLU A 1 83 ? -12.490 8.953 -8.973 1.00 95.38 83 GLU A O 1
ATOM 650 N N . TRP A 1 84 ? -10.900 10.198 -9.962 1.00 94.81 84 TRP A N 1
ATOM 651 C CA . TRP A 1 84 ? -10.299 10.646 -8.714 1.00 94.81 84 TRP A CA 1
ATOM 652 C C . TRP A 1 84 ? -11.258 11.432 -7.836 1.00 94.81 84 TRP A C 1
ATOM 654 O O . TRP A 1 84 ? -11.353 11.144 -6.645 1.00 94.81 84 TRP A O 1
ATOM 664 N N . GLN A 1 85 ? -12.017 12.364 -8.414 1.00 95.31 85 GLN A N 1
ATOM 665 C CA . GLN A 1 85 ? -13.008 13.132 -7.668 1.00 95.31 85 GLN A CA 1
ATOM 666 C C . GLN A 1 85 ? -14.042 12.214 -7.004 1.00 95.31 85 GLN A C 1
ATOM 668 O O . GLN A 1 85 ? -14.322 12.372 -5.821 1.00 95.31 85 GLN A O 1
ATOM 673 N N . GLN A 1 86 ? -14.549 11.203 -7.719 1.00 95.75 86 GLN A N 1
ATOM 674 C CA . GLN A 1 86 ? -15.495 10.236 -7.149 1.00 95.75 86 GLN A CA 1
ATOM 675 C C . GLN A 1 86 ? -14.893 9.461 -5.972 1.00 95.75 86 GLN A C 1
ATOM 677 O O . GLN A 1 86 ? -15.561 9.246 -4.959 1.00 95.75 86 GLN A O 1
ATOM 682 N N . VAL A 1 87 ? -13.629 9.050 -6.089 1.00 95.50 87 VAL A N 1
ATOM 683 C CA . VAL A 1 87 ? -12.922 8.332 -5.023 1.00 95.50 87 VAL A CA 1
ATOM 684 C C . VAL A 1 87 ? -12.680 9.241 -3.822 1.00 95.50 87 VAL A C 1
ATOM 686 O O . VAL A 1 87 ? -12.908 8.808 -2.695 1.00 95.50 87 VAL A O 1
ATOM 689 N N . PHE A 1 88 ? -12.276 10.496 -4.025 1.00 95.56 88 PHE A N 1
ATOM 690 C CA . PHE A 1 88 ? -12.114 11.453 -2.930 1.00 95.56 88 PHE A CA 1
ATOM 691 C C . PHE A 1 88 ? -13.431 11.741 -2.221 1.00 95.56 88 PHE A C 1
ATOM 693 O O . PHE A 1 88 ? -13.473 11.685 -0.990 1.00 95.56 88 PHE A O 1
ATOM 700 N N . ASP A 1 89 ? -14.503 11.962 -2.981 1.00 96.38 89 ASP A N 1
ATOM 701 C CA . ASP A 1 89 ? -15.834 12.225 -2.444 1.00 96.38 89 ASP A CA 1
ATOM 702 C C . ASP A 1 89 ? -16.335 11.051 -1.594 1.00 96.38 89 ASP A C 1
ATOM 704 O O . ASP A 1 89 ? -16.858 11.265 -0.499 1.00 96.38 89 ASP A O 1
ATOM 708 N N . LEU A 1 90 ? -16.110 9.816 -2.055 1.00 96.69 90 LEU A N 1
ATOM 709 C CA . LEU A 1 90 ? -16.527 8.595 -1.366 1.00 96.69 90 LEU A CA 1
ATOM 710 C C . LEU A 1 90 ? -15.644 8.255 -0.158 1.00 96.69 90 LEU A C 1
ATOM 712 O O . LEU A 1 90 ? -16.147 7.943 0.923 1.00 96.69 90 LEU A O 1
ATOM 716 N N . VAL A 1 91 ? -14.325 8.252 -0.346 1.00 95.88 91 VAL A N 1
ATOM 717 C CA . VAL A 1 91 ? -13.370 7.748 0.645 1.00 95.88 91 VAL A CA 1
ATOM 718 C C . VAL A 1 91 ? -13.083 8.793 1.707 1.00 95.88 91 VAL A C 1
ATOM 720 O O . VAL A 1 91 ? -12.932 8.414 2.867 1.00 95.88 91 VAL A O 1
ATOM 723 N N . GLN A 1 92 ? -13.027 10.084 1.360 1.00 96.00 92 GLN A N 1
ATOM 724 C CA . GLN A 1 92 ? -12.603 11.173 2.252 1.00 96.00 92 GLN A CA 1
ATOM 725 C C . GLN A 1 92 ? -11.305 10.798 3.002 1.00 96.00 92 GLN A C 1
ATOM 727 O O . GLN A 1 92 ? -11.343 10.601 4.226 1.00 96.00 92 GLN A O 1
ATOM 732 N N . PRO A 1 93 ? -10.193 10.554 2.278 1.00 95.50 93 PRO A N 1
ATOM 733 C CA . PRO A 1 93 ? -8.964 10.021 2.857 1.00 95.50 93 PRO A CA 1
ATOM 734 C C . PRO A 1 93 ? -8.288 11.025 3.792 1.00 95.50 93 PRO A C 1
ATOM 736 O O . PRO A 1 93 ? -8.390 12.236 3.617 1.00 95.50 93 PRO A O 1
ATOM 739 N N . ASN A 1 94 ? -7.542 10.507 4.763 1.00 95.19 94 ASN A N 1
ATOM 740 C CA . ASN A 1 94 ? -6.676 11.311 5.624 1.00 95.19 94 ASN A CA 1
ATOM 741 C C . ASN A 1 94 ? -5.253 11.400 5.064 1.00 95.19 94 ASN A C 1
ATOM 743 O O . ASN A 1 94 ? -4.572 12.398 5.276 1.00 95.19 94 ASN A O 1
ATOM 747 N N . ILE A 1 95 ? -4.804 10.341 4.385 1.00 94.69 95 ILE A N 1
ATOM 748 C CA . ILE A 1 95 ? -3.452 10.206 3.843 1.00 94.69 95 ILE A CA 1
ATOM 749 C C . ILE A 1 95 ? -3.556 9.664 2.417 1.00 94.69 95 ILE A C 1
ATOM 751 O O . ILE A 1 95 ? -4.378 8.791 2.127 1.00 94.69 95 ILE A O 1
ATOM 755 N N . ILE A 1 96 ? -2.702 10.174 1.537 1.00 94.81 96 ILE A N 1
ATOM 756 C CA . ILE A 1 96 ? -2.533 9.694 0.169 1.00 94.81 96 ILE A CA 1
ATOM 757 C C . ILE A 1 96 ? -1.066 9.297 0.006 1.00 94.81 96 ILE A C 1
ATOM 759 O O . ILE A 1 96 ? -0.179 10.111 0.252 1.00 94.81 96 ILE A O 1
ATOM 763 N N . LEU A 1 97 ? -0.815 8.060 -0.412 1.00 95.00 97 LEU A N 1
ATOM 764 C CA . LEU A 1 97 ? 0.516 7.532 -0.701 1.00 95.00 97 LEU A CA 1
ATOM 765 C C . LEU A 1 97 ? 0.662 7.293 -2.206 1.00 95.00 97 LEU A C 1
ATOM 767 O O . LEU A 1 97 ? -0.244 6.746 -2.837 1.00 95.00 97 LEU A O 1
ATOM 771 N N . GLY A 1 98 ? 1.810 7.670 -2.772 1.00 89.31 98 GLY A N 1
ATOM 772 C CA . GLY A 1 98 ? 2.180 7.332 -4.150 1.00 89.31 98 GLY A CA 1
ATOM 773 C C . GLY A 1 98 ? 1.694 8.273 -5.253 1.00 89.31 98 GLY A C 1
ATOM 774 O O . GLY A 1 98 ? 2.055 8.092 -6.413 1.00 89.31 98 GLY A O 1
ATOM 775 N N . MET A 1 99 ? 0.936 9.315 -4.914 1.00 79.31 99 MET A N 1
ATOM 776 C CA . MET A 1 99 ? 0.591 10.357 -5.878 1.00 79.31 99 MET A CA 1
ATOM 777 C C . MET A 1 99 ? 1.691 11.410 -5.915 1.00 79.31 99 MET A C 1
ATOM 779 O O . MET A 1 99 ? 1.950 12.079 -4.915 1.00 79.31 99 MET A O 1
ATOM 783 N N . GLY A 1 100 ? 2.369 11.528 -7.059 1.00 62.41 100 GLY A N 1
ATOM 784 C CA . GLY A 1 100 ? 3.358 12.579 -7.291 1.00 62.41 100 GLY A CA 1
ATOM 785 C C . GLY A 1 100 ? 2.761 13.963 -7.027 1.00 62.41 100 GLY A C 1
ATOM 786 O O . GLY A 1 100 ? 1.567 14.161 -7.217 1.00 62.41 100 GLY A O 1
ATOM 787 N N . ASN A 1 101 ? 3.598 14.884 -6.548 1.00 48.19 101 ASN A N 1
ATOM 788 C CA . ASN A 1 101 ? 3.269 16.226 -6.057 1.00 48.19 101 ASN A CA 1
ATOM 789 C C . ASN A 1 101 ? 2.058 16.919 -6.732 1.00 48.19 101 ASN A C 1
ATOM 791 O O . ASN A 1 101 ? 2.231 17.745 -7.618 1.00 48.19 101 ASN A O 1
ATOM 795 N N . GLY A 1 102 ? 0.852 16.637 -6.236 1.00 50.44 102 GLY A N 1
ATOM 796 C CA . GLY A 1 102 ? -0.254 17.584 -6.068 1.00 50.44 102 GLY A CA 1
ATOM 797 C C . GLY A 1 102 ? -0.891 18.262 -7.286 1.00 50.44 102 GLY A C 1
ATOM 798 O O . GLY A 1 102 ? -1.648 19.202 -7.057 1.00 50.44 102 GLY A O 1
ATOM 799 N N . GLU A 1 103 ? -0.644 17.851 -8.529 1.00 42.53 103 GLU A N 1
ATOM 800 C CA . GLU A 1 103 ? -1.353 18.439 -9.676 1.00 42.53 103 GLU A CA 1
ATOM 801 C C . GLU A 1 103 ? -2.651 17.672 -9.965 1.00 42.53 103 GLU A C 1
ATOM 803 O O . GLU A 1 103 ? -2.639 16.579 -10.533 1.00 42.53 103 GLU A O 1
ATOM 808 N N . TRP A 1 104 ? -3.759 18.273 -9.522 1.00 54.44 104 TRP A N 1
ATOM 809 C CA . TRP A 1 104 ? -5.143 17.889 -9.800 1.00 54.44 104 TRP A CA 1
ATOM 810 C C . TRP A 1 104 ? -5.810 18.917 -10.706 1.00 54.44 104 TRP A C 1
ATOM 812 O O . TRP A 1 104 ? -5.687 20.125 -10.390 1.00 54.44 104 TRP A O 1
#